Protein AF-A0A8S3GHK5-F1 (afdb_monomer_lite)

pLDDT: mean 85.08, std 11.41, range [42.69, 96.94]

Foldseek 3Di:
DPPDPCVVVVVVVVVVVVCVVPVPDDDDDDPDDDPCLVVVVVVVLPDPPDPLADPVNSVVVVVQVVDPCLVVDVVSCVVCVVVSVVSVVVVVVD

Radius of gyration: 19.15 Å; chains: 1; bounding box: 42×28×44 Å

Organism: NCBI:txid392030

Secondary structure (DSSP, 8-state):
-TT---HHHHHHHHHHHHHHH-TT----------TTHHHHHHHHHH-TT-TTS-HHHHHHHHHHHHSTTGGG-HHHHHHHHHHHHHHHHHHHH-

InterPro domains:
  IPR007956 Malonyl-CoA decarboxylase, C-terminal [PF05292] (1-93)
  IPR038917 Malonyl-CoA decarboxylase [PTHR28641] (1-94)
  IPR042303 Malonyl-CoA decarboxylase, C-terminal catalytic domain superfamily [G3DSA:3.40.630.150] (1-94)

Structure (mmCIF, N/CA/C/O backbone):
data_AF-A0A8S3GHK5-F1
#
_entry.id   AF-A0A8S3GHK5-F1
#
loop_
_atom_site.group_PDB
_atom_site.id
_atom_site.type_symbol
_atom_site.label_atom_id
_atom_site.label_alt_id
_atom_site.label_comp_id
_atom_site.label_asym_id
_atom_site.label_entity_id
_atom_site.label_seq_id
_atom_site.pdbx_PDB_ins_code
_atom_site.Cartn_x
_atom_site.Cartn_y
_atom_site.Cartn_z
_atom_site.occupancy
_atom_site.B_iso_or_equiv
_atom_site.auth_seq_id
_atom_site.auth_comp_id
_atom_site.auth_asym_id
_atom_site.auth_atom_id
_atom_site.pdbx_PDB_model_num
ATOM 1 N N . LEU A 1 1 ? 12.483 5.151 23.739 1.00 55.09 1 LEU A N 1
ATOM 2 C CA . LEU A 1 1 ? 11.109 4.650 23.494 1.00 55.09 1 LEU A CA 1
ATOM 3 C C . LEU A 1 1 ? 10.992 3.727 22.268 1.00 55.09 1 LEU A C 1
ATOM 5 O O . LEU A 1 1 ? 9.957 3.089 22.137 1.00 55.09 1 LEU A O 1
ATOM 9 N N . ARG A 1 2 ? 12.014 3.591 21.394 1.00 42.69 2 ARG A N 1
ATOM 10 C CA . ARG A 1 2 ? 12.037 2.507 20.388 1.00 42.69 2 ARG A CA 1
ATOM 11 C C . ARG A 1 2 ? 12.071 1.152 21.106 1.00 42.69 2 ARG A C 1
ATOM 13 O O . ARG A 1 2 ? 12.943 0.965 21.948 1.00 42.69 2 ARG A O 1
ATOM 20 N N . GLY A 1 3 ? 11.135 0.261 20.784 1.00 57.25 3 GLY A N 1
ATOM 21 C CA . GLY A 1 3 ? 11.103 -1.117 21.292 1.00 57.25 3 GLY A CA 1
ATOM 22 C C . GLY A 1 3 ? 10.068 -1.422 22.380 1.00 57.25 3 GLY A C 1
ATOM 23 O O . GLY A 1 3 ? 10.067 -2.534 22.887 1.00 57.25 3 GLY A O 1
ATOM 24 N N . ILE A 1 4 ? 9.185 -0.484 22.746 1.00 60.91 4 ILE A N 1
ATOM 25 C CA . ILE A 1 4 ? 8.037 -0.810 23.608 1.00 60.91 4 ILE A CA 1
ATOM 26 C C . ILE A 1 4 ? 6.846 -1.157 22.709 1.00 60.91 4 ILE A C 1
ATOM 28 O O . ILE A 1 4 ? 6.373 -0.305 21.954 1.00 60.91 4 ILE A O 1
ATOM 32 N N . GLU A 1 5 ? 6.353 -2.393 22.795 1.00 58.50 5 GLU A N 1
ATOM 33 C CA . GLU A 1 5 ? 5.167 -2.876 22.076 1.00 58.50 5 GLU A CA 1
ATOM 34 C C . GLU A 1 5 ? 3.873 -2.259 22.637 1.00 58.50 5 GLU A C 1
ATOM 36 O O . GLU A 1 5 ? 3.077 -2.894 23.322 1.00 58.50 5 GLU A O 1
ATOM 41 N N . LEU A 1 6 ? 3.656 -0.973 22.362 1.00 58.69 6 LEU A N 1
ATOM 42 C CA . LEU A 1 6 ? 2.428 -0.257 22.729 1.00 58.69 6 LEU A CA 1
ATOM 43 C C . LEU A 1 6 ? 1.413 -0.176 21.577 1.00 58.69 6 LEU A C 1
ATOM 45 O O . LEU A 1 6 ? 0.249 0.129 21.822 1.00 58.69 6 LEU A O 1
ATOM 49 N N . GLY A 1 7 ? 1.821 -0.449 20.332 1.00 60.22 7 GLY A N 1
ATOM 50 C CA . GLY A 1 7 ? 1.034 -0.149 19.125 1.00 60.22 7 GLY A CA 1
ATOM 51 C C . GLY A 1 7 ? -0.363 -0.779 19.098 1.00 60.22 7 GLY A C 1
ATOM 52 O O . GLY A 1 7 ? -1.353 -0.072 18.918 1.00 60.22 7 GLY A O 1
ATOM 53 N N . ASN A 1 8 ? -0.467 -2.084 19.372 1.00 62.38 8 ASN A N 1
ATOM 54 C CA . ASN A 1 8 ? -1.755 -2.791 19.367 1.00 62.38 8 ASN A CA 1
ATOM 55 C C . ASN A 1 8 ? -2.695 -2.302 20.481 1.00 62.38 8 ASN A C 1
ATOM 57 O O . ASN A 1 8 ? -3.904 -2.174 20.279 1.00 62.38 8 ASN A O 1
ATOM 61 N N . ALA A 1 9 ? -2.144 -1.986 21.657 1.00 73.69 9 ALA A N 1
ATOM 62 C CA . ALA A 1 9 ? -2.927 -1.480 22.778 1.00 73.69 9 ALA A CA 1
ATOM 63 C C . ALA A 1 9 ? -3.409 -0.039 22.542 1.00 73.69 9 ALA A C 1
ATOM 65 O O . ALA A 1 9 ? -4.504 0.308 22.980 1.00 73.69 9 ALA A O 1
ATOM 66 N N . LEU A 1 10 ? -2.628 0.787 21.838 1.00 83.38 10 LEU A N 1
ATOM 67 C CA . LEU A 1 10 ? -2.993 2.167 21.511 1.00 83.38 10 LEU A CA 1
ATOM 68 C C . LEU A 1 10 ? -4.140 2.229 20.502 1.00 83.38 10 LEU A C 1
ATOM 70 O O . LEU A 1 10 ? -5.124 2.913 20.767 1.00 83.38 10 LEU A O 1
ATOM 74 N N . ILE A 1 11 ? -4.068 1.462 19.409 1.00 87.38 11 ILE A N 1
ATOM 75 C CA . ILE A 1 11 ? -5.146 1.435 18.407 1.00 87.38 11 ILE A CA 1
ATOM 76 C C . ILE A 1 11 ? -6.448 0.952 19.051 1.00 87.38 11 ILE A C 1
ATOM 78 O O . ILE A 1 11 ? -7.488 1.586 18.888 1.00 87.38 11 ILE A O 1
ATOM 82 N N . LYS A 1 12 ? -6.389 -0.111 19.866 1.00 87.31 12 LYS A N 1
ATOM 83 C CA . LYS A 1 12 ? -7.567 -0.625 20.575 1.00 87.31 12 LYS A CA 1
ATOM 84 C C . LYS A 1 12 ? -8.174 0.411 21.527 1.00 87.31 12 LYS A C 1
ATOM 86 O O . LYS A 1 12 ? -9.392 0.529 21.586 1.00 87.31 12 LYS A O 1
ATOM 91 N N . ARG A 1 13 ? -7.348 1.175 22.253 1.00 90.62 13 ARG A N 1
ATOM 92 C CA . ARG A 1 13 ? -7.823 2.264 23.127 1.00 90.62 13 ARG A CA 1
ATOM 93 C C . ARG A 1 13 ? -8.484 3.385 22.328 1.00 90.62 13 ARG A C 1
ATOM 95 O O . ARG A 1 13 ? -9.560 3.819 22.716 1.00 90.62 13 ARG A O 1
ATOM 102 N N . CYS A 1 14 ? -7.886 3.802 21.210 1.00 91.31 14 CYS A N 1
ATOM 103 C CA . CYS A 1 14 ? -8.471 4.817 20.334 1.00 91.31 14 CYS A CA 1
ATOM 104 C C . CYS A 1 14 ? -9.829 4.373 19.777 1.00 91.31 14 CYS A C 1
ATOM 106 O O . CYS A 1 14 ? -10.779 5.144 19.831 1.00 91.31 14 CYS A O 1
ATOM 108 N N . VAL A 1 15 ? -9.943 3.129 19.299 1.00 92.75 15 VAL A N 1
ATOM 109 C CA . VAL A 1 15 ? -11.214 2.585 18.791 1.00 92.75 15 VAL A CA 1
ATOM 110 C C . VAL A 1 15 ? -12.277 2.548 19.889 1.00 92.75 15 VAL A C 1
ATOM 112 O O . VAL A 1 15 ? -13.382 3.026 19.670 1.00 92.75 15 VAL A O 1
ATOM 115 N N . LEU A 1 16 ? -11.942 2.044 21.083 1.00 92.50 16 LEU A N 1
ATOM 116 C CA . LEU A 1 16 ? -12.886 1.987 22.206 1.00 92.50 16 LEU A CA 1
ATOM 117 C C . LEU A 1 16 ? -13.367 3.375 22.637 1.00 92.50 16 LEU A C 1
ATOM 119 O O . LEU A 1 16 ? -14.539 3.542 22.958 1.00 92.50 16 LEU A O 1
ATOM 123 N N . GLN A 1 17 ? -12.473 4.364 22.638 1.00 94.56 17 GLN A N 1
ATOM 124 C CA . GLN A 1 17 ? -12.842 5.736 22.964 1.00 94.56 17 GLN A CA 1
ATOM 125 C C . GLN A 1 17 ? -13.762 6.338 21.893 1.00 94.56 17 GLN A C 1
ATOM 127 O O . GLN A 1 17 ? -14.803 6.891 22.235 1.00 94.56 17 GLN A O 1
ATOM 132 N N . LEU A 1 18 ? -13.437 6.156 20.609 1.00 94.31 18 LEU A N 1
ATOM 133 C CA . LEU A 1 18 ? -14.282 6.623 19.508 1.00 94.31 18 LEU A CA 1
ATOM 134 C C . LEU A 1 18 ? -15.669 5.973 19.525 1.00 94.31 18 LEU A C 1
ATOM 136 O O . LEU A 1 18 ? -16.652 6.660 19.288 1.00 94.31 18 LEU A O 1
ATOM 140 N N . GLN A 1 19 ? -15.771 4.682 19.845 1.00 95.12 19 GLN A N 1
ATOM 141 C CA . GLN A 1 19 ? -17.063 3.995 19.962 1.00 95.12 19 GLN A CA 1
ATOM 142 C C . GLN A 1 19 ? -17.890 4.469 21.162 1.00 95.12 19 GLN A C 1
ATOM 144 O O . GLN A 1 19 ? -19.116 4.458 21.097 1.00 95.12 19 GLN A O 1
ATOM 149 N N . ALA A 1 20 ? -17.243 4.874 22.259 1.00 95.62 20 ALA A N 1
ATOM 150 C CA . ALA A 1 20 ? -17.942 5.445 23.407 1.00 95.62 20 ALA A CA 1
ATOM 151 C C . ALA A 1 20 ? -18.526 6.834 23.092 1.00 95.62 20 ALA A C 1
ATOM 153 O O . ALA A 1 20 ? -19.595 7.171 23.595 1.00 95.62 20 ALA A O 1
ATOM 154 N N . GLU A 1 21 ? -17.832 7.622 22.264 1.00 96.94 21 GLU A N 1
ATOM 155 C CA . GLU A 1 21 ? -18.267 8.956 21.826 1.00 96.94 21 GLU A CA 1
ATOM 156 C C . GLU A 1 21 ? -19.274 8.892 20.661 1.00 96.94 21 GLU A C 1
ATOM 158 O O . GLU A 1 21 ? -20.209 9.690 20.613 1.00 96.94 21 GLU A O 1
ATOM 163 N N . HIS A 1 22 ? -19.117 7.914 19.765 1.00 95.50 22 HIS A N 1
ATOM 164 C CA . HIS A 1 22 ? -19.914 7.721 18.550 1.00 95.50 22 HIS A CA 1
ATOM 165 C C . HIS A 1 22 ? -20.303 6.241 18.367 1.00 95.50 22 HIS A C 1
ATOM 167 O O . HIS A 1 22 ? -19.645 5.510 17.613 1.00 95.50 22 HIS A O 1
ATOM 173 N N . PRO A 1 23 ? -21.365 5.768 19.049 1.00 94.38 23 PRO A N 1
ATOM 174 C CA . PRO A 1 23 ? -21.791 4.367 19.009 1.00 94.38 23 PRO A CA 1
ATOM 175 C C . PRO A 1 23 ? -22.186 3.856 17.614 1.00 94.38 23 PRO A C 1
ATOM 177 O O . PRO A 1 23 ? -22.188 2.650 17.382 1.00 94.38 23 PRO A O 1
ATOM 180 N N . GLU A 1 24 ? -22.515 4.755 16.685 1.00 96.62 24 GLU A N 1
ATOM 181 C CA . GLU A 1 24 ? -22.846 4.454 15.289 1.00 96.62 24 GLU A CA 1
ATOM 182 C C . GLU A 1 24 ? -21.635 4.055 14.420 1.00 96.62 24 GLU A C 1
ATOM 184 O O . GLU A 1 24 ? -21.812 3.577 13.297 1.00 96.62 24 GLU A O 1
ATOM 189 N N . LEU A 1 25 ? -20.399 4.250 14.900 1.00 94.56 25 LEU A N 1
ATOM 190 C CA . LEU A 1 25 ? -19.186 3.916 14.149 1.00 94.56 25 LEU A CA 1
ATOM 191 C C . LEU A 1 25 ? -18.836 2.424 14.256 1.00 94.56 25 LEU A C 1
ATOM 193 O O . LEU A 1 25 ? -18.310 1.943 15.261 1.00 94.56 25 LEU A O 1
ATOM 197 N N . GLU A 1 26 ? -19.048 1.699 13.158 1.00 93.12 26 GLU A N 1
ATOM 198 C CA . GLU A 1 26 ? -18.785 0.253 13.080 1.00 93.12 26 GLU A CA 1
ATOM 199 C C . GLU A 1 26 ? -17.460 -0.110 12.387 1.00 93.12 26 GLU A C 1
ATOM 201 O O . GLU A 1 26 ? -16.920 -1.196 12.602 1.00 93.12 26 GLU A O 1
ATOM 206 N N . LYS A 1 27 ? -16.924 0.771 11.530 1.00 93.94 27 LYS A N 1
ATOM 207 C CA . LYS A 1 27 ? -15.771 0.470 10.664 1.00 93.94 27 LYS A CA 1
ATOM 208 C C . LYS A 1 27 ? -14.569 1.341 11.004 1.00 93.94 27 LYS A C 1
ATOM 210 O O . LYS A 1 27 ? -14.625 2.560 10.884 1.00 93.94 27 LYS A O 1
ATOM 215 N N . PHE A 1 28 ? -13.454 0.689 11.320 1.00 93.56 28 PHE A N 1
ATOM 216 C CA . PHE A 1 28 ? -12.169 1.327 11.596 1.00 93.56 28 PHE A CA 1
ATOM 217 C C . PHE A 1 28 ? -11.108 0.735 10.669 1.00 93.56 28 PHE A C 1
ATOM 219 O O . PHE A 1 28 ? -10.995 -0.483 10.540 1.00 93.56 28 PHE A O 1
ATOM 226 N N . SER A 1 29 ? -10.341 1.591 10.000 1.00 93.31 29 SER A N 1
ATOM 227 C CA . SER A 1 29 ? -9.271 1.192 9.083 1.00 93.31 29 SER A CA 1
ATOM 228 C C . SER A 1 29 ? -8.139 2.213 9.138 1.00 93.31 29 SER A C 1
ATOM 230 O O . SER A 1 29 ? -8.363 3.364 9.518 1.00 93.31 29 SER A O 1
ATOM 232 N N . SER A 1 30 ? -6.926 1.802 8.770 1.00 91.69 30 SER A N 1
ATOM 233 C CA . SER A 1 30 ? -5.786 2.703 8.629 1.00 91.69 30 SER A CA 1
ATOM 234 C C . SER A 1 30 ? -5.395 2.854 7.163 1.00 91.69 30 SER A C 1
ATOM 236 O O . SER A 1 30 ? -5.410 1.901 6.388 1.00 91.69 30 SER A O 1
ATOM 238 N N . LEU A 1 31 ? -4.975 4.062 6.797 1.00 94.38 31 LEU A N 1
ATOM 239 C CA . LEU A 1 31 ? -4.235 4.324 5.564 1.00 94.38 31 LEU A CA 1
ATOM 240 C C . LEU A 1 31 ? -2.749 4.402 5.909 1.00 94.38 31 LEU A C 1
ATOM 242 O O . LEU A 1 31 ? -2.144 5.473 5.928 1.00 94.38 31 LEU A O 1
ATOM 246 N N . SER A 1 32 ? -2.189 3.253 6.283 1.00 90.38 32 SER A N 1
ATOM 247 C CA . SER A 1 32 ? -0.786 3.163 6.678 1.00 90.38 32 SER A CA 1
ATOM 248 C C . SER A 1 32 ? 0.126 3.294 5.455 1.00 90.38 32 SER A C 1
ATOM 250 O O . SER A 1 32 ? -0.133 2.652 4.435 1.00 90.38 32 SER A O 1
ATOM 252 N N . PRO A 1 33 ? 1.217 4.075 5.534 1.00 93.56 33 PRO A N 1
ATOM 253 C CA . PRO A 1 33 ? 2.244 4.038 4.506 1.00 93.56 33 PRO A CA 1
ATOM 254 C C . PRO A 1 33 ? 2.944 2.674 4.516 1.00 93.56 33 PRO A C 1
ATOM 256 O O . PRO A 1 33 ? 3.012 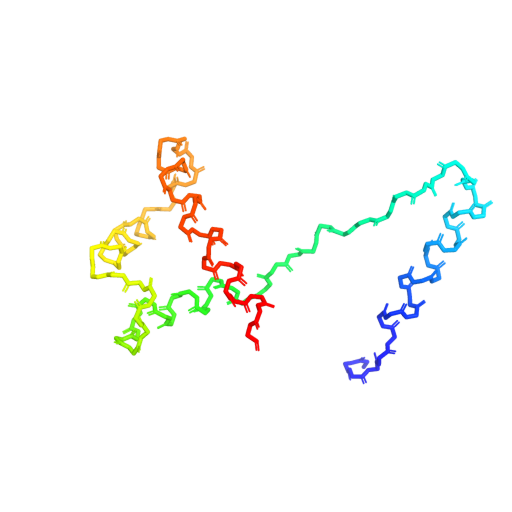2.009 5.551 1.00 93.56 33 PRO A O 1
ATOM 259 N N . ILE A 1 34 ? 3.512 2.290 3.375 1.00 94.56 34 ILE A N 1
ATOM 260 C CA . ILE A 1 34 ? 4.334 1.084 3.241 1.00 94.56 34 ILE A CA 1
ATOM 261 C C . ILE A 1 34 ? 5.794 1.536 3.109 1.00 94.56 34 ILE A C 1
ATOM 263 O O . ILE A 1 34 ? 6.275 1.738 1.987 1.00 94.56 34 ILE A O 1
ATOM 267 N N . PRO A 1 35 ? 6.494 1.797 4.231 1.00 93.19 35 PRO A N 1
ATOM 268 C CA . PRO A 1 35 ? 7.897 2.182 4.181 1.00 93.19 35 PRO A CA 1
ATOM 269 C C . PRO A 1 35 ? 8.731 1.064 3.547 1.00 93.19 35 PRO A C 1
ATOM 271 O O . PRO A 1 35 ? 8.340 -0.102 3.536 1.00 93.19 35 PRO A O 1
ATOM 274 N N . ASP A 1 36 ? 9.871 1.449 2.978 1.00 93.38 36 ASP A N 1
ATOM 275 C CA . ASP A 1 36 ? 10.863 0.561 2.357 1.00 93.38 36 ASP A CA 1
ATOM 276 C C . ASP A 1 36 ? 10.415 -0.228 1.114 1.00 93.38 36 ASP A C 1
ATOM 278 O O . ASP A 1 36 ? 11.277 -0.718 0.387 1.00 93.38 36 ASP A O 1
ATOM 282 N N . PHE A 1 37 ? 9.125 -0.238 0.754 1.00 93.44 37 PHE A N 1
ATOM 283 C CA . PHE A 1 37 ? 8.639 -0.921 -0.453 1.00 93.44 37 PHE A CA 1
ATOM 284 C C . PHE A 1 37 ? 9.369 -0.475 -1.726 1.00 93.44 37 PHE A C 1
ATOM 286 O O . PHE A 1 37 ? 9.790 -1.303 -2.529 1.00 93.44 37 PHE A O 1
ATOM 293 N N . ARG A 1 38 ? 9.591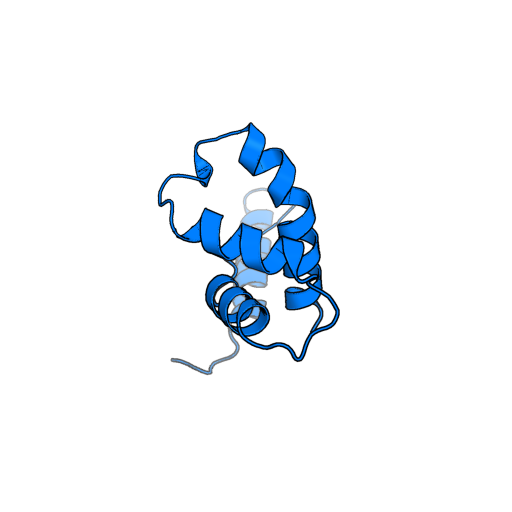 0.837 -1.900 1.00 90.12 38 ARG A N 1
ATOM 294 C CA . ARG A 1 38 ? 10.359 1.355 -3.045 1.00 90.12 38 ARG A CA 1
ATOM 295 C C . ARG A 1 38 ? 11.786 0.813 -3.056 1.00 90.12 38 ARG A C 1
ATOM 297 O O . ARG A 1 38 ? 12.297 0.489 -4.119 1.00 90.12 38 ARG A O 1
ATOM 304 N N . LYS A 1 39 ? 12.442 0.760 -1.895 1.00 90.81 39 LYS A N 1
ATOM 305 C CA . LYS A 1 39 ? 13.820 0.275 -1.784 1.00 90.81 39 LYS A CA 1
ATOM 306 C C . LYS A 1 39 ? 13.884 -1.206 -2.153 1.00 90.81 39 LYS A C 1
ATOM 308 O O . LYS A 1 39 ? 14.674 -1.560 -3.021 1.00 90.81 39 LYS A O 1
ATOM 313 N N . TRP A 1 40 ? 12.996 -2.010 -1.569 1.00 92.00 40 TRP A N 1
ATOM 314 C CA . TRP A 1 40 ? 12.840 -3.424 -1.900 1.00 92.00 40 TRP A CA 1
ATOM 315 C C . TRP A 1 40 ? 12.605 -3.629 -3.403 1.00 92.00 40 TRP A C 1
ATOM 317 O O . TRP A 1 40 ? 13.321 -4.394 -4.037 1.00 92.00 40 TRP A O 1
ATOM 327 N N . LEU A 1 41 ? 11.687 -2.868 -4.011 1.00 89.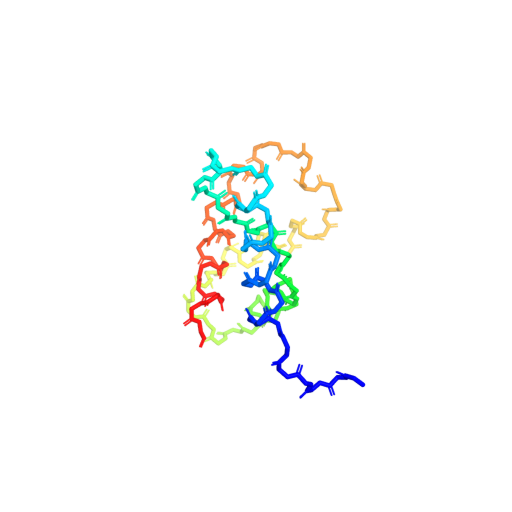69 41 LEU A N 1
ATOM 328 C CA . LEU A 1 41 ? 11.410 -2.954 -5.446 1.00 89.69 41 LEU A CA 1
ATOM 329 C C . LEU A 1 41 ? 12.661 -2.676 -6.289 1.00 89.69 41 LEU A C 1
ATOM 331 O O . LEU A 1 41 ? 12.922 -3.388 -7.254 1.00 89.69 41 LEU A O 1
ATOM 335 N N . MET A 1 42 ? 13.446 -1.654 -5.936 1.00 88.00 42 MET A N 1
ATOM 336 C CA . MET A 1 42 ? 14.691 -1.369 -6.649 1.00 88.00 42 MET A CA 1
ATOM 337 C C . MET A 1 42 ? 15.695 -2.516 -6.490 1.00 88.00 42 MET A C 1
ATOM 339 O O . MET A 1 42 ? 16.319 -2.893 -7.475 1.00 88.00 42 MET A O 1
ATOM 343 N N . GLU A 1 43 ? 15.855 -3.088 -5.298 1.00 88.75 43 GLU A N 1
ATOM 344 C CA . GLU A 1 43 ? 16.751 -4.233 -5.069 1.00 88.75 43 GLU A CA 1
ATOM 345 C C . GLU A 1 43 ? 16.335 -5.451 -5.906 1.00 88.75 43 GLU A C 1
ATOM 347 O O . GLU A 1 43 ? 17.175 -6.041 -6.586 1.00 88.75 43 GLU A O 1
ATOM 352 N N . GLU A 1 44 ? 15.038 -5.754 -5.964 1.00 87.31 44 GLU A N 1
ATOM 353 C CA . GLU A 1 44 ? 14.485 -6.825 -6.799 1.00 87.31 44 GLU A CA 1
ATOM 354 C C . GLU A 1 44 ? 14.711 -6.588 -8.296 1.00 87.31 44 GLU A C 1
ATOM 356 O O . GLU A 1 44 ? 15.012 -7.528 -9.031 1.00 87.31 44 GLU A O 1
ATOM 361 N N . LEU A 1 45 ? 14.610 -5.338 -8.762 1.00 84.62 45 LEU A N 1
ATOM 362 C CA . LEU A 1 45 ? 14.864 -4.972 -10.159 1.00 84.62 45 LEU A CA 1
ATOM 363 C C . LEU A 1 45 ? 16.341 -5.129 -10.554 1.00 84.62 45 LEU A C 1
ATOM 365 O O . LEU A 1 45 ? 16.612 -5.526 -11.690 1.00 84.62 45 LEU A O 1
ATOM 369 N N . HIS A 1 46 ? 17.278 -4.885 -9.632 1.00 83.31 46 HIS A N 1
ATOM 370 C CA . HIS A 1 46 ? 18.715 -5.088 -9.865 1.00 83.31 46 HIS A CA 1
ATOM 371 C C . HIS A 1 46 ? 19.148 -6.545 -9.672 1.00 83.31 46 HIS A C 1
ATOM 373 O O . HIS A 1 46 ? 20.081 -7.003 -10.333 1.00 83.31 46 HIS A O 1
ATOM 379 N N . SER A 1 47 ? 18.490 -7.278 -8.773 1.00 78.38 47 SER A N 1
ATOM 380 C CA . SER A 1 47 ? 18.811 -8.673 -8.510 1.00 78.38 47 SER A CA 1
ATOM 381 C C . SER A 1 47 ? 18.175 -9.580 -9.563 1.00 78.38 47 SER A C 1
ATOM 383 O O . SER A 1 47 ? 16.954 -9.740 -9.632 1.00 78.38 47 SER A O 1
ATOM 385 N N . SER A 1 48 ? 19.004 -10.241 -10.372 1.00 62.62 48 SER A N 1
ATOM 386 C CA . SER A 1 48 ? 18.570 -11.272 -11.330 1.00 62.62 48 SER A CA 1
ATOM 387 C C . SER A 1 48 ? 18.016 -12.541 -10.656 1.00 62.62 48 SER A C 1
ATOM 389 O O . SER A 1 48 ? 17.705 -13.508 -11.346 1.00 62.62 48 SER A O 1
ATOM 391 N N . SER A 1 49 ? 17.926 -12.576 -9.320 1.00 59.00 49 SER A N 1
ATOM 392 C CA . SER A 1 49 ? 17.556 -13.761 -8.537 1.00 59.00 49 SER A CA 1
ATOM 393 C C . SER A 1 49 ? 16.071 -14.110 -8.588 1.00 59.00 49 SER A C 1
ATOM 395 O O . SER A 1 49 ? 15.710 -15.263 -8.362 1.00 59.00 49 SER A O 1
ATOM 397 N N . THR A 1 50 ? 15.201 -13.137 -8.858 1.00 59.50 50 THR A N 1
ATOM 398 C CA . THR A 1 50 ? 13.769 -13.295 -8.582 1.00 59.50 50 THR A CA 1
ATOM 399 C C . THR A 1 50 ? 12.971 -13.454 -9.871 1.00 59.50 50 THR A C 1
ATOM 401 O O . THR A 1 50 ? 12.820 -12.520 -10.661 1.00 59.50 50 THR A O 1
ATOM 404 N N . SER A 1 51 ? 12.423 -14.659 -10.061 1.00 65.75 51 SER A N 1
ATOM 405 C CA . SER A 1 51 ? 11.620 -15.099 -11.219 1.00 65.75 51 SER A CA 1
ATOM 406 C C . SER A 1 51 ? 10.310 -14.318 -11.434 1.00 65.75 51 SER A C 1
ATOM 408 O O . SER A 1 51 ? 9.610 -14.557 -12.417 1.00 65.75 51 SER A O 1
ATOM 410 N N . ILE A 1 52 ? 9.931 -13.427 -10.516 1.00 74.12 52 ILE A N 1
ATOM 411 C CA . ILE A 1 52 ? 8.613 -12.770 -10.506 1.00 74.12 52 ILE A CA 1
ATOM 412 C C . ILE A 1 52 ? 8.558 -11.596 -11.501 1.00 74.12 52 ILE A C 1
ATOM 414 O O . ILE A 1 52 ? 7.478 -11.248 -11.986 1.00 74.12 52 ILE A O 1
ATOM 418 N N . ILE A 1 53 ? 9.714 -11.008 -11.837 1.00 81.31 53 ILE A N 1
ATOM 419 C CA . ILE A 1 53 ? 9.827 -9.863 -12.749 1.00 81.31 53 ILE A CA 1
ATOM 420 C C . ILE A 1 53 ? 10.595 -10.279 -14.006 1.00 81.31 53 ILE A C 1
ATOM 422 O O . ILE A 1 53 ? 11.783 -10.606 -13.928 1.00 81.31 53 ILE A O 1
ATOM 426 N N . SER A 1 54 ? 9.923 -10.235 -15.160 1.00 82.88 54 SER A N 1
ATOM 427 C CA . SER A 1 54 ? 10.541 -10.527 -16.458 1.00 82.88 54 SER A CA 1
ATOM 428 C C . SER A 1 54 ? 11.553 -9.451 -16.871 1.00 82.88 54 SER A C 1
ATOM 430 O O . SER A 1 54 ? 11.544 -8.330 -16.352 1.00 82.88 54 SER A O 1
ATOM 432 N N . SER A 1 55 ? 12.427 -9.780 -17.823 1.00 82.25 55 SER A N 1
ATOM 433 C CA . SER A 1 55 ? 13.423 -8.857 -18.382 1.00 82.25 55 SER A CA 1
ATOM 434 C C . SER A 1 55 ? 12.801 -7.595 -18.979 1.00 82.25 55 SER A C 1
ATOM 436 O O . SER A 1 55 ? 13.310 -6.499 -18.761 1.00 82.25 55 SER A O 1
ATOM 438 N N . GLU A 1 56 ? 11.676 -7.732 -19.681 1.00 83.19 56 GLU A N 1
ATOM 439 C CA . GLU A 1 56 ? 10.982 -6.630 -20.356 1.00 83.19 56 GLU A CA 1
ATOM 440 C C . GLU A 1 56 ? 10.439 -5.635 -19.329 1.00 83.19 56 GLU A C 1
ATOM 442 O O . GLU A 1 56 ? 10.635 -4.425 -19.452 1.00 83.19 56 GLU A O 1
ATOM 447 N N . ILE A 1 57 ? 9.819 -6.160 -18.267 1.00 82.69 57 ILE A N 1
ATOM 448 C CA . ILE A 1 57 ? 9.275 -5.358 -17.173 1.00 82.69 57 ILE A CA 1
ATOM 449 C C . ILE A 1 57 ? 10.408 -4.624 -16.445 1.00 82.69 57 ILE A C 1
ATOM 451 O O . ILE A 1 57 ? 10.266 -3.442 -16.136 1.00 82.69 57 ILE A O 1
ATOM 455 N N . ARG A 1 58 ? 11.559 -5.275 -16.217 1.00 86.06 58 ARG A N 1
ATOM 456 C CA . ARG A 1 58 ? 12.734 -4.636 -15.593 1.00 86.06 58 ARG A CA 1
ATOM 457 C C . ARG A 1 58 ? 13.214 -3.429 -16.395 1.00 86.06 58 ARG A C 1
ATOM 459 O O . ARG A 1 58 ? 13.355 -2.342 -15.835 1.00 86.06 58 ARG A O 1
ATOM 466 N N . SER A 1 59 ? 13.429 -3.597 -17.699 1.00 85.06 59 SER A N 1
ATOM 467 C CA . SER A 1 59 ? 13.844 -2.499 -18.580 1.00 85.06 59 SER A CA 1
ATOM 468 C C . SER A 1 59 ? 12.821 -1.363 -18.603 1.00 85.06 59 SER A C 1
ATOM 470 O O . SER A 1 59 ? 13.200 -0.191 -18.549 1.00 85.06 59 SER A O 1
ATOM 472 N N . TRP A 1 60 ? 11.531 -1.702 -18.611 1.00 84.81 60 TRP A N 1
ATOM 473 C CA . TRP A 1 60 ? 10.455 -0.719 -18.562 1.00 84.81 60 TRP A CA 1
ATOM 474 C C . TRP A 1 60 ? 10.459 0.088 -17.255 1.00 84.81 60 TRP A C 1
ATOM 476 O O . TRP A 1 60 ? 10.442 1.317 -17.309 1.00 84.81 60 TRP A O 1
ATOM 486 N N . PHE A 1 61 ? 10.610 -0.557 -16.091 1.00 86.56 61 PHE A N 1
ATOM 487 C CA . PHE A 1 61 ? 10.738 0.135 -14.799 1.00 86.56 61 PHE A CA 1
ATOM 488 C C . PHE A 1 61 ? 11.957 1.063 -14.736 1.00 86.56 61 PHE A C 1
ATOM 490 O O . PHE A 1 61 ? 11.853 2.169 -14.204 1.00 86.56 61 PHE A O 1
ATOM 497 N N . HIS A 1 62 ? 13.102 0.655 -15.293 1.00 84.19 62 HIS A N 1
ATOM 498 C CA . HIS A 1 62 ? 14.286 1.518 -15.360 1.00 84.19 62 HIS A CA 1
ATOM 499 C C . HIS A 1 62 ? 14.031 2.781 -16.192 1.00 84.19 62 HIS A C 1
ATOM 501 O O . HIS A 1 62 ? 14.380 3.883 -15.758 1.00 84.19 62 HIS A O 1
ATOM 507 N N . SER A 1 63 ? 13.387 2.640 -17.355 1.00 85.12 63 SER A N 1
ATOM 508 C CA . SER A 1 63 ? 12.991 3.787 -18.179 1.00 85.12 63 SER A CA 1
ATOM 509 C C . SER A 1 63 ? 11.989 4.675 -17.443 1.00 85.12 63 SER A C 1
ATOM 511 O O . SER A 1 63 ? 12.112 5.898 -17.455 1.00 85.12 63 SER A O 1
ATOM 513 N N . LEU A 1 64 ? 11.016 4.068 -16.765 1.00 85.75 64 LEU A N 1
ATOM 514 C CA . LEU A 1 64 ? 9.934 4.797 -16.128 1.00 85.75 64 LEU A CA 1
ATOM 515 C C . LEU A 1 64 ? 10.392 5.597 -14.907 1.00 85.75 64 LEU A C 1
ATOM 517 O O . LEU A 1 64 ? 10.062 6.773 -14.772 1.00 85.75 64 LEU A O 1
ATOM 521 N N . PHE A 1 65 ? 11.201 4.989 -14.038 1.00 82.12 65 PHE A N 1
ATOM 522 C CA . PHE A 1 65 ? 11.740 5.666 -12.858 1.00 82.12 65 PHE A CA 1
ATOM 523 C C . PHE A 1 65 ? 12.807 6.712 -13.187 1.00 82.12 65 PHE A C 1
ATOM 525 O O . PHE A 1 65 ? 13.137 7.522 -12.320 1.00 82.12 65 PHE A O 1
ATOM 532 N N . SER A 1 66 ? 13.308 6.737 -14.425 1.00 82.38 66 SER A N 1
ATOM 533 C CA . SER A 1 66 ? 14.149 7.831 -14.919 1.00 82.38 66 SER A CA 1
ATOM 534 C C . SER A 1 66 ? 13.343 9.118 -15.163 1.00 82.38 66 SER A C 1
ATOM 536 O O . SER A 1 66 ? 13.901 10.213 -15.101 1.00 82.38 66 SER A O 1
ATOM 538 N N . THR A 1 67 ? 12.026 9.014 -15.370 1.00 81.69 67 THR A N 1
ATOM 539 C CA . THR A 1 67 ? 11.127 10.155 -15.589 1.00 81.69 67 THR A CA 1
ATOM 540 C C . THR A 1 67 ? 10.410 10.526 -14.291 1.00 81.69 67 THR A C 1
ATOM 542 O O . THR A 1 67 ? 9.526 9.814 -13.844 1.00 81.69 67 THR A O 1
ATOM 545 N N . SER A 1 68 ? 10.720 11.673 -13.679 1.00 77.69 68 SER A N 1
ATOM 546 C CA . SER A 1 68 ? 10.144 12.075 -12.373 1.00 77.69 68 SER A CA 1
ATOM 547 C C . SER A 1 68 ? 8.606 12.239 -12.358 1.00 77.69 68 SER A C 1
ATOM 549 O O . SER A 1 68 ? 7.969 12.192 -11.306 1.00 77.69 68 SER A O 1
ATOM 551 N N . THR A 1 69 ? 7.984 12.406 -13.526 1.00 88.31 69 THR A N 1
ATOM 552 C CA . THR A 1 69 ? 6.558 12.737 -13.690 1.00 88.31 69 THR A CA 1
ATOM 553 C C . THR A 1 69 ? 5.694 11.573 -14.173 1.00 88.31 69 THR A C 1
ATOM 555 O O . THR A 1 69 ? 4.557 11.801 -14.573 1.00 88.31 69 THR A O 1
ATOM 558 N N . TRP A 1 70 ? 6.186 10.328 -14.135 1.00 86.94 70 TRP A N 1
ATOM 559 C CA . TRP A 1 70 ? 5.435 9.157 -14.622 1.00 86.94 70 TRP A CA 1
ATOM 560 C C . TRP A 1 70 ? 4.056 8.985 -13.960 1.00 86.94 70 TRP A C 1
ATOM 562 O O . TRP A 1 70 ? 3.132 8.470 -14.572 1.00 86.94 70 TRP A O 1
ATOM 572 N N . HIS A 1 71 ? 3.903 9.449 -12.718 1.00 86.81 71 HIS A N 1
ATOM 573 C CA . HIS A 1 71 ? 2.664 9.373 -11.942 1.00 86.81 71 HIS A CA 1
ATOM 574 C C . HIS A 1 71 ? 1.589 10.386 -12.376 1.00 86.81 71 HIS A C 1
ATOM 576 O O . HIS A 1 71 ? 0.506 10.390 -11.799 1.00 86.81 71 HIS A O 1
ATOM 582 N N . LEU A 1 72 ? 1.893 11.272 -13.331 1.00 89.81 72 LEU A N 1
ATOM 583 C CA . LEU A 1 72 ? 0.941 12.235 -13.895 1.00 89.81 72 LEU A CA 1
ATOM 584 C C . LEU A 1 72 ? 0.285 11.727 -15.186 1.00 89.81 72 LEU A C 1
ATOM 586 O O . LEU A 1 72 ? -0.663 12.345 -15.659 1.00 89.81 72 LEU A O 1
ATOM 590 N N . ASP A 1 73 ? 0.791 10.636 -15.761 1.00 89.88 73 ASP A N 1
ATOM 591 C CA . ASP A 1 73 ? 0.264 10.043 -16.985 1.00 89.88 73 ASP A CA 1
ATOM 592 C C . ASP A 1 73 ? -0.691 8.891 -16.635 1.00 89.88 73 ASP A C 1
ATOM 594 O O . ASP A 1 73 ? -0.276 7.847 -16.130 1.00 89.88 73 ASP A O 1
ATOM 598 N N . GLU A 1 74 ? -1.986 9.092 -16.886 1.00 90.62 74 GLU A N 1
ATOM 599 C CA . GLU A 1 74 ? -3.028 8.098 -16.598 1.00 90.62 74 GLU A CA 1
ATOM 600 C C . GLU A 1 74 ? -2.832 6.795 -17.385 1.00 90.62 74 GLU A C 1
ATOM 602 O O . GLU A 1 74 ? -3.093 5.719 -16.850 1.00 90.62 74 GLU A O 1
ATOM 607 N N . THR A 1 75 ? -2.299 6.865 -18.609 1.00 90.12 75 THR A N 1
ATOM 608 C CA . THR A 1 75 ? -2.083 5.673 -19.446 1.00 90.12 75 THR A CA 1
ATOM 609 C C . THR A 1 75 ? -0.992 4.784 -18.861 1.00 90.12 75 THR A C 1
ATOM 611 O O . THR A 1 75 ? -1.180 3.582 -18.673 1.00 90.12 75 THR A O 1
ATOM 614 N N . VAL A 1 76 ? 0.115 5.403 -18.451 1.00 88.44 76 VAL A N 1
ATOM 615 C CA . VAL A 1 76 ? 1.205 4.745 -17.730 1.00 88.44 76 VAL A CA 1
ATOM 616 C C . VAL A 1 76 ? 0.710 4.170 -16.405 1.00 88.44 76 VAL A C 1
ATOM 618 O O . VAL A 1 76 ? 1.079 3.051 -16.044 1.00 88.44 76 VAL A O 1
ATOM 621 N N . LEU A 1 77 ? -0.109 4.926 -15.664 1.00 89.44 77 LEU A N 1
ATOM 622 C CA . LEU A 1 77 ? -0.662 4.480 -14.388 1.00 89.44 77 LEU A CA 1
ATOM 623 C C . LEU A 1 77 ? -1.523 3.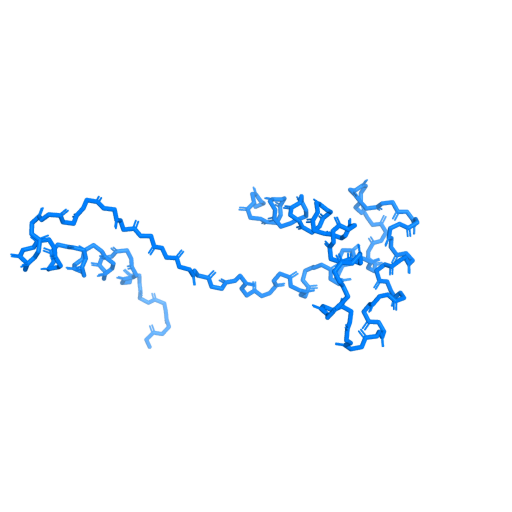226 -14.544 1.00 89.44 77 LEU A C 1
ATOM 625 O O . LEU A 1 77 ? -1.399 2.313 -13.725 1.00 89.44 77 LEU A O 1
ATOM 629 N N . ASP A 1 78 ? -2.368 3.164 -15.566 1.00 91.38 78 ASP A N 1
ATOM 630 C CA . ASP A 1 78 ? -3.229 2.007 -15.812 1.00 91.38 78 ASP A CA 1
ATOM 631 C C . ASP A 1 78 ? -2.428 0.760 -16.203 1.00 91.38 78 A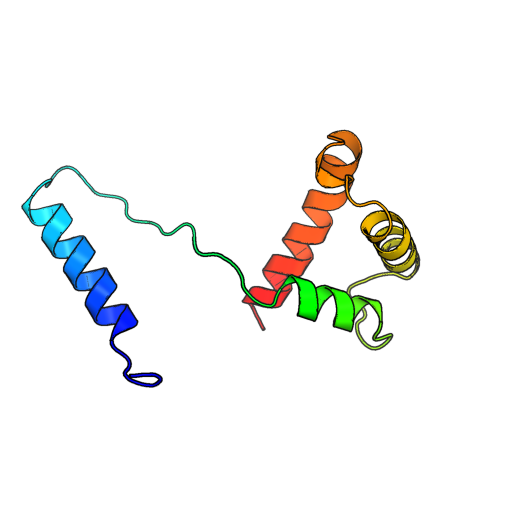SP A C 1
ATOM 633 O O . ASP A 1 78 ? -2.741 -0.341 -15.740 1.00 91.38 78 ASP A O 1
ATOM 637 N N . GLU A 1 79 ? -1.339 0.927 -16.955 1.00 89.62 79 GLU A N 1
ATOM 638 C CA . GLU A 1 79 ? -0.431 -0.171 -17.295 1.00 89.62 79 GLU A CA 1
ATOM 639 C C . GLU A 1 79 ? 0.363 -0.673 -16.077 1.00 89.62 79 GLU A C 1
ATOM 641 O O . GLU A 1 79 ? 0.502 -1.882 -15.861 1.00 89.62 79 GLU A O 1
ATOM 646 N N . ILE A 1 80 ? 0.878 0.239 -15.244 1.00 88.94 80 ILE A N 1
ATOM 647 C CA . ILE A 1 80 ? 1.794 -0.124 -14.154 1.00 88.94 80 ILE A CA 1
ATOM 648 C C . ILE A 1 80 ? 1.080 -0.564 -12.874 1.00 88.94 80 ILE A C 1
ATOM 650 O O . ILE A 1 80 ? 1.608 -1.391 -12.121 1.00 88.94 80 ILE A O 1
ATOM 654 N N . ARG A 1 81 ? -0.123 -0.041 -12.608 1.00 91.06 81 ARG A N 1
ATOM 655 C CA . ARG A 1 81 ? -0.912 -0.334 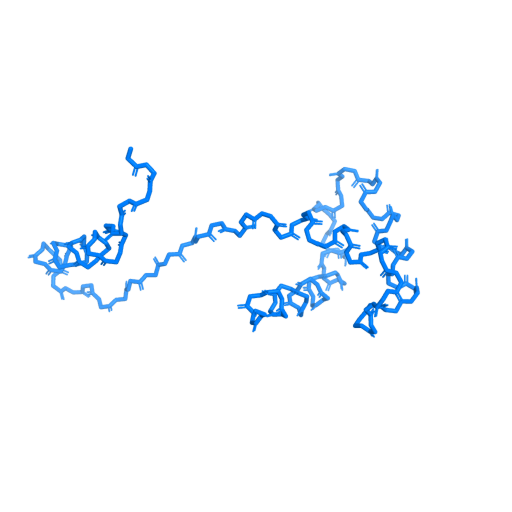-11.404 1.00 91.06 81 ARG A CA 1
ATOM 656 C C . ARG A 1 81 ? -1.057 -1.835 -11.126 1.00 91.06 81 ARG A C 1
ATOM 658 O O . ARG A 1 81 ? -0.710 -2.228 -10.011 1.00 91.06 81 ARG A O 1
ATOM 665 N N . PRO A 1 82 ? -1.512 -2.697 -12.058 1.00 91.81 82 PRO A N 1
ATOM 666 C CA . PRO A 1 82 ? -1.668 -4.125 -11.771 1.00 91.81 82 PRO A CA 1
ATOM 667 C C . PRO A 1 82 ? -0.336 -4.807 -11.426 1.00 91.81 82 PRO A C 1
ATOM 669 O O . PRO A 1 82 ? -0.292 -5.689 -10.564 1.00 91.81 82 PRO A O 1
ATOM 672 N N . ILE A 1 83 ? 0.765 -4.370 -12.044 1.00 89.69 83 ILE A N 1
ATOM 673 C CA . ILE A 1 83 ? 2.104 -4.911 -11.791 1.00 89.69 83 ILE A CA 1
ATOM 674 C C . ILE A 1 83 ? 2.576 -4.508 -10.390 1.00 89.69 83 ILE A C 1
ATOM 676 O O . ILE A 1 83 ? 2.962 -5.374 -9.603 1.00 89.69 83 ILE A O 1
ATOM 680 N N . LEU A 1 84 ? 2.484 -3.219 -10.044 1.00 91.00 84 LEU A N 1
ATOM 681 C CA . LEU A 1 84 ? 2.848 -2.718 -8.715 1.00 91.00 84 LEU A CA 1
ATOM 682 C C . LEU A 1 84 ? 1.975 -3.313 -7.612 1.00 91.00 84 LEU A C 1
ATOM 684 O O . LEU A 1 84 ? 2.502 -3.662 -6.560 1.00 91.00 84 LEU A O 1
ATOM 688 N N . MET A 1 85 ? 0.670 -3.479 -7.845 1.00 93.69 85 MET A N 1
ATOM 689 C CA . MET A 1 85 ? -0.229 -4.123 -6.884 1.00 93.69 85 MET A CA 1
ATOM 690 C C . MET A 1 85 ? 0.178 -5.571 -6.617 1.00 93.69 85 MET A C 1
ATOM 692 O O . MET A 1 85 ? 0.230 -5.978 -5.459 1.00 93.69 85 MET A O 1
ATOM 696 N N . ARG A 1 86 ? 0.524 -6.338 -7.660 1.00 91.44 86 ARG A N 1
ATOM 697 C CA . ARG A 1 86 ? 0.984 -7.725 -7.504 1.00 91.44 86 ARG A CA 1
ATOM 698 C C . ARG A 1 86 ? 2.307 -7.811 -6.740 1.00 91.44 86 ARG A C 1
ATOM 700 O O . ARG A 1 86 ? 2.451 -8.668 -5.874 1.00 91.44 86 ARG A O 1
ATOM 707 N N . LEU A 1 87 ? 3.250 -6.916 -7.032 1.00 90.56 87 LEU A N 1
ATOM 708 C CA . LEU A 1 87 ? 4.540 -6.857 -6.336 1.00 90.56 87 LEU A CA 1
ATOM 709 C C . LEU A 1 87 ? 4.390 -6.402 -4.880 1.00 90.56 87 LEU A C 1
ATOM 711 O O . LEU A 1 87 ? 5.033 -6.957 -3.996 1.00 90.56 87 LEU A O 1
ATOM 715 N N . CYS A 1 88 ? 3.508 -5.438 -4.619 1.00 93.44 88 CYS A N 1
ATOM 716 C CA . CYS A 1 88 ? 3.182 -4.986 -3.270 1.00 93.44 88 CYS A CA 1
ATOM 717 C C . CYS A 1 88 ? 2.505 -6.094 -2.453 1.00 93.44 88 CYS A C 1
ATOM 719 O O . CYS A 1 88 ? 2.889 -6.336 -1.313 1.00 93.44 88 CYS A O 1
ATOM 721 N N . ALA A 1 89 ? 1.557 -6.821 -3.053 1.00 93.69 89 ALA A N 1
ATOM 722 C CA . ALA A 1 89 ? 0.934 -7.975 -2.414 1.00 93.69 89 ALA A CA 1
ATOM 723 C C . ALA A 1 89 ? 1.977 -9.036 -2.042 1.00 93.69 89 ALA A C 1
ATOM 725 O O . ALA A 1 89 ? 1.976 -9.502 -0.909 1.00 93.69 89 ALA A O 1
ATOM 726 N N . TYR A 1 90 ? 2.905 -9.352 -2.954 1.00 91.25 90 TYR A N 1
ATOM 727 C CA . TYR A 1 90 ? 4.011 -10.266 -2.667 1.00 91.25 90 TYR A CA 1
ATOM 728 C C . TYR A 1 90 ? 4.876 -9.771 -1.496 1.00 91.25 90 TYR A C 1
ATOM 730 O O . TYR A 1 90 ? 5.090 -10.519 -0.546 1.00 91.25 90 TYR A O 1
ATOM 738 N N . TYR A 1 91 ? 5.301 -8.502 -1.523 1.00 92.00 91 TYR A N 1
ATOM 739 C CA . TYR A 1 91 ? 6.114 -7.883 -0.469 1.00 92.00 91 TYR A CA 1
ATOM 740 C C . TYR A 1 91 ? 5.473 -7.973 0.921 1.00 92.00 91 TYR A C 1
ATOM 742 O O . TYR A 1 91 ? 6.161 -8.285 1.884 1.00 92.00 91 TYR A O 1
ATOM 750 N N . LEU A 1 92 ? 4.163 -7.730 1.028 1.00 93.25 92 LEU A N 1
ATOM 751 C CA . LEU A 1 92 ? 3.442 -7.768 2.305 1.00 93.25 92 LEU A CA 1
ATOM 752 C C . LEU A 1 92 ? 3.212 -9.188 2.848 1.00 93.25 92 LEU A C 1
ATOM 754 O O . LEU A 1 92 ? 2.849 -9.331 4.013 1.00 93.25 92 LEU A O 1
ATOM 758 N N . THR A 1 93 ? 3.361 -10.216 2.008 1.00 89.62 93 THR A N 1
ATOM 759 C CA . THR A 1 93 ? 3.157 -11.626 2.389 1.00 89.62 93 THR A CA 1
ATOM 760 C C . THR A 1 93 ? 4.443 -12.399 2.669 1.00 89.62 93 THR A C 1
ATOM 762 O O . THR A 1 93 ? 4.347 -13.551 3.093 1.00 89.62 93 THR A O 1
ATOM 765 N N . GLN A 1 94 ? 5.614 -11.810 2.407 1.00 75.88 94 GLN A N 1
ATOM 766 C CA . GLN A 1 94 ? 6.897 -12.386 2.824 1.00 75.88 94 GLN A CA 1
ATOM 767 C C . GLN A 1 94 ? 7.102 -12.220 4.330 1.00 75.88 94 GLN A C 1
ATOM 769 O O . GLN A 1 94 ? 7.618 -13.181 4.942 1.00 75.88 94 GLN A O 1
#

Sequence (94 aa):
LRGIELGNALIKRCVLQLQAEHPELEKFSSLSPIPDFRKWLMEELHSSSTSIISSEIRSWFHSLFSTSTWHLDETVLDEIRPILMRLCAYYLTQ